Protein AF-A0A970BJ74-F1 (afdb_monomer)

Structure (mmCIF, N/CA/C/O backbone):
data_AF-A0A970BJ74-F1
#
_entry.id   AF-A0A970BJ74-F1
#
loop_
_atom_site.group_PDB
_atom_site.id
_atom_site.type_symbol
_atom_site.label_atom_id
_atom_site.label_alt_id
_atom_site.label_comp_id
_atom_site.label_asym_id
_atom_site.label_entity_id
_atom_site.label_seq_id
_atom_site.pdbx_PDB_ins_code
_atom_site.Cartn_x
_atom_site.Cartn_y
_atom_site.Cartn_z
_atom_site.occupancy
_atom_site.B_iso_or_equiv
_atom_site.auth_seq_id
_atom_site.auth_comp_id
_atom_site.auth_asym_id
_atom_site.auth_atom_id
_atom_site.pdbx_PDB_model_num
ATOM 1 N N . MET A 1 1 ? -24.422 -7.444 13.744 1.00 37.97 1 MET A N 1
ATOM 2 C CA . MET A 1 1 ? -23.078 -8.016 13.947 1.00 37.97 1 MET A CA 1
ATOM 3 C C . MET A 1 1 ? -22.118 -6.958 13.449 1.00 37.97 1 MET A C 1
ATOM 5 O O . MET A 1 1 ? -22.324 -6.506 12.333 1.00 37.97 1 MET A O 1
ATOM 9 N N . ALA A 1 2 ? -21.222 -6.441 14.289 1.00 46.19 2 ALA A N 1
ATOM 10 C CA . ALA A 1 2 ? -20.239 -5.470 13.823 1.00 46.19 2 ALA A CA 1
ATOM 11 C C . ALA A 1 2 ? -19.248 -6.240 12.950 1.00 46.19 2 ALA A C 1
ATOM 13 O O . ALA A 1 2 ? -18.560 -7.126 13.453 1.00 46.19 2 ALA A O 1
ATOM 14 N N . GLU A 1 3 ? -19.259 -5.993 11.643 1.00 53.97 3 GLU A N 1
ATOM 15 C CA . GLU A 1 3 ? -18.170 -6.441 10.785 1.00 53.97 3 GLU A CA 1
ATOM 16 C C . GLU A 1 3 ? -16.896 -5.823 11.360 1.00 53.97 3 GLU A C 1
ATOM 18 O O . GLU A 1 3 ? -16.791 -4.600 11.471 1.00 53.97 3 GLU A O 1
ATOM 23 N N . ASN A 1 4 ? -15.962 -6.661 11.810 1.00 61.34 4 ASN A N 1
ATOM 24 C CA . AS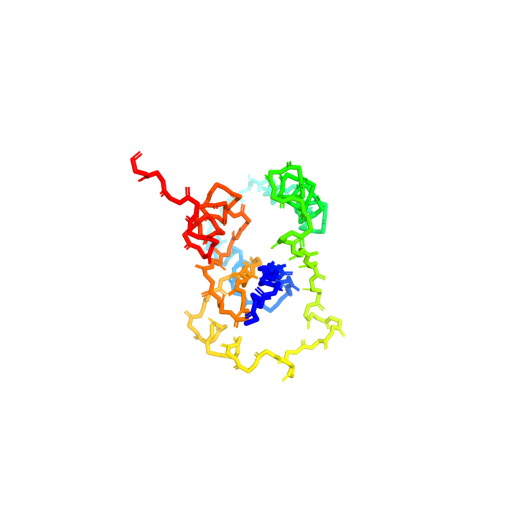N A 1 4 ? -14.623 -6.211 12.163 1.00 61.34 4 ASN A CA 1
ATOM 25 C C . ASN A 1 4 ? -13.961 -5.760 10.858 1.00 61.34 4 ASN A C 1
ATOM 27 O O . ASN A 1 4 ? -13.320 -6.550 10.171 1.00 61.34 4 ASN A O 1
ATOM 31 N N . LYS A 1 5 ? -14.229 -4.512 10.470 1.00 76.69 5 LYS A N 1
ATOM 32 C CA . LYS A 1 5 ? -13.730 -3.909 9.243 1.00 76.69 5 LYS A CA 1
ATOM 33 C C . LYS A 1 5 ? -12.257 -3.577 9.447 1.00 76.69 5 LYS A C 1
ATOM 35 O O . LYS A 1 5 ? -11.928 -2.593 10.107 1.00 76.69 5 LYS A O 1
ATOM 40 N N . THR A 1 6 ? -11.395 -4.427 8.907 1.00 90.12 6 THR A N 1
ATOM 41 C CA . THR A 1 6 ? -9.966 -4.152 8.772 1.00 90.12 6 THR A CA 1
ATOM 42 C C . THR A 1 6 ? -9.747 -3.476 7.427 1.00 90.12 6 THR A C 1
ATOM 44 O O . THR A 1 6 ? -10.114 -4.039 6.400 1.00 90.12 6 THR A O 1
ATOM 47 N N . VAL A 1 7 ? -9.180 -2.272 7.439 1.00 92.88 7 VAL A N 1
ATOM 48 C CA . VAL A 1 7 ? -8.822 -1.542 6.220 1.00 92.88 7 VAL A CA 1
ATOM 49 C C . VAL A 1 7 ? -7.545 -2.148 5.657 1.00 92.88 7 VAL A C 1
ATOM 51 O O . VAL A 1 7 ? -6.524 -2.189 6.347 1.00 92.88 7 VAL A O 1
ATOM 54 N N . LEU A 1 8 ? -7.599 -2.624 4.417 1.00 94.25 8 LEU A N 1
ATOM 55 C CA . LEU A 1 8 ? -6.436 -3.197 3.745 1.00 94.25 8 LEU A CA 1
ATOM 56 C C . LEU A 1 8 ? -5.725 -2.120 2.921 1.00 94.25 8 LEU A C 1
ATOM 58 O O . LEU A 1 8 ? -6.330 -1.519 2.037 1.00 94.25 8 LEU A O 1
ATOM 62 N N . VAL A 1 9 ? -4.441 -1.894 3.187 1.00 94.94 9 VAL A N 1
ATOM 63 C CA . VAL A 1 9 ? -3.574 -0.994 2.422 1.00 94.94 9 VAL A CA 1
ATOM 64 C C . VAL A 1 9 ? -2.537 -1.826 1.680 1.00 94.94 9 VAL A C 1
ATOM 66 O O . VAL A 1 9 ? -1.725 -2.510 2.295 1.00 94.94 9 VAL A O 1
ATOM 69 N N . GLU A 1 10 ? -2.536 -1.765 0.357 1.00 94.50 10 GLU A N 1
ATOM 70 C CA . GLU A 1 10 ? -1.591 -2.506 -0.480 1.00 94.50 10 GLU A CA 1
ATOM 71 C C . GLU A 1 10 ? -0.742 -1.523 -1.276 1.00 94.50 10 GLU A C 1
ATOM 73 O O . GLU A 1 10 ? -1.270 -0.668 -1.984 1.00 94.50 10 GLU A O 1
ATOM 78 N N . VAL A 1 11 ? 0.577 -1.634 -1.165 1.00 94.69 11 VAL A N 1
ATOM 79 C CA . VAL A 1 11 ? 1.521 -0.864 -1.974 1.00 94.69 11 VAL A CA 1
ATOM 80 C C . VAL A 1 11 ? 2.030 -1.779 -3.074 1.00 94.69 11 VAL A C 1
ATOM 82 O O . VAL A 1 11 ? 2.827 -2.683 -2.824 1.00 94.69 11 VAL A O 1
ATOM 85 N N . LEU A 1 12 ? 1.536 -1.555 -4.287 1.00 93.38 12 LEU A N 1
ATOM 86 C CA . LEU A 1 12 ? 1.927 -2.303 -5.469 1.00 93.38 12 LEU A CA 1
ATOM 87 C C . LEU A 1 12 ? 3.135 -1.608 -6.082 1.00 93.38 12 LEU A C 1
ATOM 89 O O . LEU A 1 12 ? 3.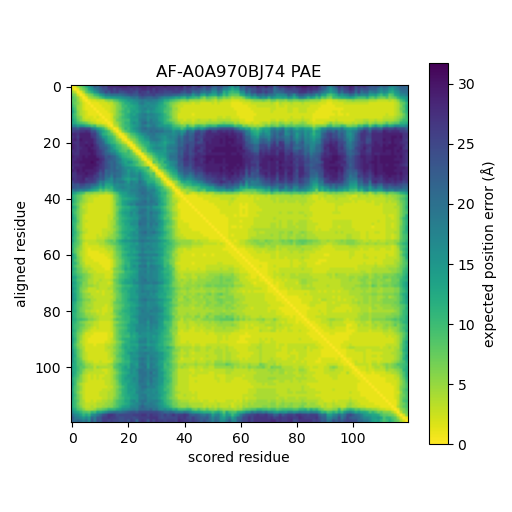028 -0.473 -6.545 1.00 93.38 12 LEU A O 1
ATOM 93 N N . GLN A 1 13 ? 4.270 -2.291 -6.091 1.00 91.31 13 GLN A N 1
ATOM 94 C CA . GLN A 1 13 ? 5.509 -1.826 -6.696 1.00 91.31 13 GLN A CA 1
ATOM 95 C C . GLN A 1 13 ? 5.844 -2.701 -7.898 1.00 91.31 13 GLN A C 1
ATOM 97 O O . GLN A 1 13 ? 5.787 -3.923 -7.810 1.00 91.31 13 GLN A O 1
ATOM 102 N N . GLY A 1 14 ? 6.206 -2.075 -9.013 1.00 86.06 14 GLY A N 1
ATOM 103 C CA . GLY A 1 14 ? 6.637 -2.773 -10.218 1.00 86.06 14 GLY A CA 1
ATOM 104 C C . GLY A 1 14 ? 7.582 -1.924 -11.055 1.00 86.06 14 GLY A C 1
ATOM 105 O O . GLY A 1 14 ? 7.775 -0.731 -10.808 1.00 86.06 14 GLY A O 1
ATOM 106 N N . THR A 1 15 ? 8.164 -2.547 -12.070 1.00 73.81 15 THR A N 1
ATOM 107 C CA . THR A 1 15 ? 9.124 -1.936 -12.997 1.00 73.81 15 THR A CA 1
ATOM 108 C C . THR A 1 15 ? 8.485 -1.561 -14.326 1.00 73.81 15 THR A C 1
ATOM 110 O O . THR A 1 15 ? 9.199 -1.115 -15.229 1.00 73.81 15 THR A O 1
ATOM 113 N N . ALA A 1 16 ? 7.154 -1.694 -14.470 1.00 55.88 16 ALA A N 1
ATOM 114 C CA . ALA A 1 16 ? 6.464 -1.350 -15.711 1.00 55.88 16 ALA A CA 1
ATOM 115 C C . ALA A 1 16 ? 6.618 0.150 -16.017 1.00 55.88 16 ALA A C 1
ATOM 117 O O . ALA A 1 16 ? 5.910 1.014 -15.509 1.00 55.88 16 ALA A O 1
ATOM 118 N N . VAL A 1 17 ? 7.627 0.410 -16.844 1.00 49.09 17 VAL A N 1
ATOM 119 C CA . VAL A 1 17 ? 7.914 1.568 -17.686 1.00 49.09 17 VAL A CA 1
ATOM 120 C C . VAL A 1 17 ? 6.782 2.598 -17.774 1.00 49.09 17 VAL A C 1
ATOM 122 O O . VAL A 1 17 ? 5.984 2.615 -18.705 1.00 49.09 17 VAL A O 1
ATOM 125 N N . GLY A 1 18 ? 6.779 3.521 -16.818 1.00 44.84 18 GLY A N 1
ATOM 126 C CA . GLY A 1 18 ? 5.903 4.690 -16.793 1.00 44.84 18 GLY A CA 1
ATOM 127 C C . GLY A 1 18 ? 6.497 5.793 -15.926 1.00 44.84 18 GLY A C 1
ATOM 128 O O . GLY A 1 18 ? 5.833 6.292 -15.032 1.00 44.84 18 GLY A O 1
ATOM 129 N N . GLY A 1 19 ? 7.780 6.112 -16.124 1.00 41.38 19 GLY A N 1
ATOM 130 C CA . GLY A 1 19 ? 8.469 7.133 -15.325 1.00 41.38 19 GLY A CA 1
ATOM 131 C C . GLY A 1 19 ? 9.980 6.970 -15.175 1.00 41.38 19 GLY A C 1
ATOM 132 O O . GLY A 1 19 ? 10.569 7.603 -14.309 1.00 41.38 19 GLY A O 1
ATOM 133 N N . GLY A 1 20 ? 10.645 6.167 -16.011 1.00 41.78 20 GLY A N 1
ATOM 134 C CA . GLY A 1 20 ? 12.066 6.405 -16.251 1.00 41.78 20 GLY A CA 1
ATOM 135 C C . GLY A 1 20 ? 12.188 7.796 -16.863 1.00 41.78 20 GLY A C 1
ATOM 136 O O . GLY A 1 20 ? 11.517 8.069 -17.858 1.00 41.78 20 GLY A O 1
ATOM 137 N N . CYS A 1 21 ? 12.981 8.671 -16.251 1.00 43.44 21 CYS A N 1
ATOM 138 C CA . CYS A 1 21 ? 13.333 9.989 -16.764 1.00 43.44 21 CYS A CA 1
ATOM 139 C C . CYS A 1 21 ? 13.702 9.910 -18.263 1.00 43.44 21 CYS A C 1
ATOM 141 O O . CYS A 1 21 ? 14.849 9.685 -18.629 1.00 43.44 21 CYS A O 1
ATOM 143 N N . SER A 1 22 ? 12.713 10.074 -19.145 1.00 43.50 22 SER A N 1
ATOM 144 C CA . SER A 1 22 ? 12.872 10.139 -20.606 1.00 43.50 22 SER A CA 1
ATOM 145 C C . SER A 1 22 ? 12.858 11.596 -21.071 1.00 43.50 22 SER A C 1
ATOM 147 O O . SER A 1 22 ? 12.363 11.914 -22.147 1.00 43.50 22 SER A O 1
ATOM 149 N N . GLY A 1 23 ? 13.370 12.498 -20.227 1.00 39.88 23 GLY A N 1
ATOM 150 C CA . GLY A 1 23 ? 13.332 13.945 -20.434 1.00 39.88 23 GLY A CA 1
ATOM 151 C C . GLY A 1 23 ? 14.671 14.610 -20.754 1.00 39.88 23 GLY A C 1
ATOM 152 O O . GLY A 1 23 ? 14.680 15.815 -20.968 1.00 39.88 23 GLY A O 1
ATOM 153 N N . CYS A 1 24 ? 15.788 13.879 -20.820 1.00 41.47 24 CYS A N 1
ATOM 154 C CA . CYS A 1 24 ? 17.102 14.470 -21.116 1.00 41.47 24 CYS A CA 1
ATOM 155 C C . CYS A 1 24 ? 17.754 13.884 -22.375 1.00 41.47 24 CYS A C 1
ATOM 157 O O . CYS A 1 24 ? 18.913 13.478 -22.375 1.00 41.47 24 CYS A O 1
ATOM 159 N N . SER A 1 25 ? 17.042 13.906 -23.501 1.00 49.41 25 SER A N 1
ATOM 160 C CA . SER A 1 25 ? 17.674 13.888 -24.826 1.00 49.41 25 SER A CA 1
ATOM 161 C C . SER A 1 25 ? 18.197 15.292 -25.155 1.00 49.41 25 SER A C 1
ATOM 163 O O . SER A 1 25 ? 17.630 16.002 -25.982 1.00 49.41 25 SER A O 1
ATOM 165 N N . GLY A 1 26 ? 19.237 15.732 -24.444 1.00 39.94 26 GLY A N 1
ATOM 166 C CA . GLY A 1 26 ? 19.759 17.089 -24.599 1.00 39.94 26 GLY A CA 1
ATOM 167 C C . GLY A 1 26 ? 20.870 17.452 -23.623 1.00 39.94 26 GLY A C 1
ATOM 168 O O . GLY A 1 26 ? 20.709 18.382 -22.852 1.00 39.94 26 GLY A O 1
ATOM 169 N N . GLY A 1 27 ? 21.985 16.716 -23.660 1.00 42.06 27 GLY A N 1
ATOM 170 C CA . GLY A 1 27 ? 23.300 17.185 -23.206 1.00 42.06 27 GLY A CA 1
ATOM 171 C C . GLY A 1 27 ? 23.371 17.882 -21.841 1.00 42.06 27 GLY A C 1
ATOM 172 O O . GLY A 1 27 ? 23.597 19.086 -21.785 1.00 42.06 27 GLY A O 1
ATOM 173 N N . CYS A 1 28 ? 23.324 17.115 -20.753 1.00 40.06 28 CYS A N 1
ATOM 174 C CA . CYS A 1 28 ? 23.880 17.545 -19.469 1.00 40.06 28 CYS A CA 1
ATOM 175 C C . CYS A 1 28 ? 25.011 16.579 -19.080 1.00 40.06 28 CYS A C 1
ATOM 177 O O . CYS A 1 28 ? 24.737 15.399 -18.861 1.00 40.06 28 CYS A O 1
ATOM 179 N N . PRO A 1 29 ? 26.281 17.024 -18.994 1.00 45.00 29 PRO A N 1
ATOM 180 C CA . PRO A 1 29 ? 27.322 16.280 -18.304 1.00 45.00 29 PRO A CA 1
ATOM 181 C C . PRO A 1 29 ? 27.104 16.523 -16.814 1.00 45.00 29 PRO A C 1
ATOM 183 O O . PRO A 1 29 ? 27.706 17.397 -16.195 1.00 45.00 29 PRO A O 1
ATOM 186 N N . SER A 1 30 ? 26.135 15.831 -16.249 1.00 43.34 30 SER A N 1
ATOM 187 C CA . SER A 1 30 ? 25.916 15.839 -14.816 1.00 43.34 30 SER A CA 1
ATOM 188 C C . SER A 1 30 ? 25.694 14.396 -14.458 1.00 43.34 30 SER A C 1
ATOM 190 O O . SER A 1 30 ? 24.758 13.785 -14.976 1.00 43.34 30 SER A O 1
ATOM 192 N N . GLU A 1 31 ? 26.618 13.855 -13.665 1.00 43.16 31 GLU A N 1
ATOM 193 C CA . GLU A 1 31 ? 26.432 12.670 -12.834 1.00 43.16 31 GLU A CA 1
ATOM 194 C C . GLU A 1 31 ? 24.993 12.696 -12.332 1.00 43.16 31 GLU A C 1
ATOM 196 O O . GLU A 1 31 ? 24.639 13.454 -11.431 1.00 43.16 31 GLU A O 1
ATOM 201 N N . SER A 1 32 ? 24.125 12.005 -13.068 1.00 41.44 32 SER A N 1
ATOM 202 C CA . SER A 1 32 ? 22.696 12.060 -12.841 1.00 41.44 32 SER A CA 1
ATOM 203 C C . SER A 1 32 ? 22.488 11.126 -11.680 1.00 41.44 32 SER A C 1
ATOM 205 O O . SER A 1 32 ? 22.323 9.921 -11.861 1.00 41.44 32 SER A O 1
ATOM 207 N N . ASP A 1 33 ? 22.610 11.721 -10.500 1.00 45.94 33 ASP A N 1
ATOM 208 C CA . ASP A 1 33 ? 22.084 11.274 -9.228 1.00 45.94 33 ASP A CA 1
ATOM 209 C C . ASP A 1 33 ? 20.584 11.004 -9.438 1.00 45.94 33 ASP A C 1
ATOM 211 O O . ASP A 1 33 ? 19.699 11.791 -9.110 1.00 45.94 33 ASP A O 1
ATOM 215 N N . CYS A 1 34 ? 20.282 9.891 -10.111 1.00 43.88 34 CYS A N 1
ATOM 216 C CA . CYS A 1 34 ? 19.087 9.138 -9.814 1.00 43.88 34 CYS A CA 1
ATOM 217 C C . CYS A 1 34 ? 19.320 8.749 -8.365 1.00 43.88 34 CYS A C 1
ATOM 219 O O . CYS A 1 34 ? 20.140 7.865 -8.110 1.00 43.88 34 CYS A O 1
ATOM 221 N N . GLY A 1 35 ? 18.718 9.512 -7.448 1.00 45.41 35 GLY A N 1
ATOM 222 C CA . GLY A 1 35 ? 18.850 9.291 -6.016 1.00 45.41 35 GLY A CA 1
ATOM 223 C C . GLY A 1 35 ? 18.723 7.800 -5.685 1.00 45.41 35 GLY A C 1
ATOM 224 O O . GLY A 1 35 ? 18.138 7.047 -6.474 1.00 45.41 35 GLY A O 1
ATOM 225 N N . PRO A 1 36 ? 19.301 7.357 -4.556 1.00 47.84 36 PRO A N 1
ATOM 226 C CA . PRO A 1 36 ? 19.435 5.940 -4.230 1.00 47.84 36 PRO A CA 1
ATOM 227 C C . PRO A 1 36 ? 18.117 5.223 -4.503 1.00 47.84 36 PRO A C 1
ATOM 229 O O . PRO A 1 36 ? 17.069 5.744 -4.120 1.00 47.84 36 PRO A O 1
ATOM 232 N N . ALA A 1 37 ? 18.179 4.085 -5.207 1.00 56.53 37 ALA A N 1
ATOM 233 C CA . ALA A 1 37 ? 17.012 3.274 -5.537 1.00 56.53 37 ALA A CA 1
ATOM 234 C C . ALA A 1 37 ? 16.107 3.199 -4.302 1.00 56.53 37 ALA A C 1
ATOM 236 O O . ALA A 1 37 ? 16.494 2.607 -3.294 1.00 56.53 37 ALA A O 1
ATOM 237 N N . GLN A 1 38 ? 14.973 3.908 -4.333 1.00 64.06 38 GLN A N 1
ATOM 238 C CA . GLN A 1 38 ? 14.132 4.012 -3.151 1.00 64.06 38 GLN A CA 1
ATOM 239 C C . GLN A 1 38 ? 13.606 2.619 -2.845 1.00 64.06 38 GLN A C 1
ATOM 241 O O . GLN A 1 38 ? 12.958 1.992 -3.685 1.00 64.06 38 GLN A O 1
ATOM 246 N N . ASN A 1 39 ? 13.920 2.124 -1.653 1.00 84.00 39 ASN A N 1
ATOM 247 C CA . ASN A 1 39 ? 13.478 0.814 -1.233 1.00 84.00 39 ASN A CA 1
ATOM 248 C C . ASN A 1 39 ? 12.030 0.918 -0.749 1.00 84.00 39 ASN A C 1
ATOM 250 O O . ASN A 1 39 ? 11.751 1.170 0.423 1.00 84.00 39 ASN A O 1
ATOM 254 N N . PHE A 1 40 ? 11.094 0.796 -1.688 1.00 86.56 40 PHE A N 1
ATOM 255 C CA . PHE A 1 40 ? 9.667 0.904 -1.395 1.00 86.56 40 PHE A CA 1
ATOM 256 C C . PHE A 1 40 ? 9.174 -0.184 -0.440 1.00 86.56 40 PHE A C 1
ATOM 258 O O . PHE A 1 40 ? 8.169 0.031 0.233 1.00 86.56 40 PHE A O 1
ATOM 265 N N . GLU A 1 41 ? 9.887 -1.305 -0.320 1.00 89.38 41 GLU A N 1
ATOM 266 C CA . GLU A 1 41 ? 9.625 -2.309 0.710 1.00 89.38 41 GLU A CA 1
ATOM 267 C C . GLU A 1 41 ? 9.864 -1.731 2.115 1.00 89.38 41 GLU A C 1
ATOM 269 O O . GLU A 1 41 ? 8.977 -1.807 2.966 1.00 89.38 41 GLU A O 1
ATOM 274 N N . GLU A 1 42 ? 11.008 -1.072 2.343 1.00 89.94 42 GLU A N 1
ATOM 275 C CA . GLU A 1 42 ? 11.327 -0.414 3.620 1.00 89.94 42 GLU A CA 1
ATOM 276 C C . GLU A 1 42 ? 10.342 0.717 3.927 1.00 89.94 42 GLU A C 1
ATOM 278 O O . GLU A 1 42 ? 9.781 0.762 5.020 1.00 89.94 42 GLU A O 1
ATOM 283 N N . LEU A 1 43 ? 10.041 1.570 2.942 1.00 90.19 43 LEU A N 1
ATOM 284 C CA . LEU A 1 43 ? 9.059 2.648 3.108 1.00 90.19 43 LEU A CA 1
ATOM 285 C C . LEU A 1 43 ? 7.651 2.110 3.419 1.00 90.19 43 LEU A C 1
ATOM 287 O O . LEU A 1 43 ? 6.910 2.692 4.212 1.00 90.19 43 LEU A O 1
ATOM 291 N N . THR A 1 44 ? 7.268 0.981 2.814 1.00 93.31 44 THR A N 1
ATOM 292 C CA . THR A 1 44 ? 5.991 0.318 3.114 1.00 93.31 44 THR A CA 1
ATOM 293 C C . THR A 1 44 ? 6.000 -0.279 4.518 1.00 93.31 44 THR A C 1
ATOM 295 O O . THR A 1 44 ? 4.980 -0.233 5.205 1.00 93.31 44 THR A O 1
ATOM 298 N N . ALA A 1 45 ? 7.136 -0.804 4.981 1.00 93.19 45 ALA A N 1
ATOM 299 C CA . ALA A 1 45 ? 7.282 -1.290 6.349 1.00 93.19 45 ALA A CA 1
ATOM 300 C C . ALA A 1 45 ? 7.185 -0.149 7.378 1.00 93.19 45 ALA A C 1
ATOM 302 O O . ALA A 1 45 ? 6.540 -0.322 8.416 1.00 93.19 45 ALA A O 1
ATOM 303 N N . GLU A 1 46 ? 7.756 1.023 7.085 1.00 93.00 46 GLU A N 1
ATOM 304 C CA . GLU A 1 46 ? 7.586 2.229 7.905 1.00 93.00 46 GLU A CA 1
ATOM 305 C C . GLU A 1 46 ? 6.114 2.657 7.960 1.00 93.00 46 GLU A C 1
ATOM 307 O O . GLU A 1 46 ? 5.564 2.809 9.054 1.00 93.00 46 GLU A O 1
ATOM 312 N N . LEU A 1 47 ? 5.438 2.728 6.806 1.00 92.69 47 LEU A N 1
ATOM 313 C CA . LEU A 1 47 ? 3.997 2.989 6.735 1.00 92.69 47 LEU A CA 1
ATOM 314 C C . LEU A 1 47 ? 3.204 1.978 7.576 1.00 92.69 47 LEU A C 1
ATOM 316 O O . LEU A 1 47 ? 2.328 2.363 8.350 1.00 92.69 47 LEU A O 1
ATOM 320 N N . ALA A 1 48 ? 3.510 0.686 7.450 1.00 94.25 48 ALA A N 1
ATOM 321 C CA . ALA A 1 48 ? 2.853 -0.371 8.209 1.00 94.25 48 ALA A CA 1
ATOM 322 C C . ALA A 1 48 ? 3.014 -0.173 9.717 1.00 94.25 48 ALA A C 1
ATOM 324 O O . ALA A 1 48 ? 2.056 -0.346 10.471 1.00 94.25 48 ALA A O 1
ATOM 325 N N . ASN A 1 49 ? 4.210 0.218 10.156 1.00 94.19 49 ASN A N 1
ATOM 326 C CA . ASN A 1 49 ? 4.494 0.494 11.554 1.00 94.19 49 ASN A CA 1
ATOM 327 C C . ASN A 1 49 ? 3.674 1.688 12.062 1.00 94.19 49 ASN A C 1
ATOM 329 O O . ASN A 1 49 ? 2.961 1.563 13.058 1.00 94.19 49 ASN A O 1
ATOM 333 N N . GLU A 1 50 ? 3.692 2.803 11.330 1.00 93.12 50 GLU A N 1
ATOM 334 C CA . GLU A 1 50 ? 2.937 4.004 11.686 1.00 93.12 50 GLU A CA 1
ATOM 335 C C . GLU A 1 50 ? 1.427 3.751 11.757 1.00 93.12 50 GLU A C 1
ATOM 337 O O . GLU A 1 50 ? 0.765 4.162 12.714 1.00 93.12 50 GLU A O 1
ATOM 342 N N . LEU A 1 51 ? 0.870 3.057 10.762 1.00 92.75 51 LEU A N 1
ATOM 343 C CA . LEU A 1 51 ? -0.557 2.743 10.715 1.00 92.75 51 LEU A CA 1
ATOM 344 C C . LEU A 1 51 ? -0.952 1.753 11.811 1.00 92.75 51 LEU A C 1
ATOM 346 O O . LEU A 1 51 ? -1.994 1.922 12.445 1.00 92.75 51 LEU A O 1
ATOM 350 N N . LYS A 1 52 ? -0.104 0.764 12.106 1.00 91.94 52 LYS A N 1
ATOM 351 C CA . LYS A 1 52 ? -0.335 -0.172 13.208 1.00 91.94 52 LYS A CA 1
ATOM 352 C C . LYS A 1 52 ? -0.268 0.518 14.569 1.00 91.94 52 LYS A C 1
ATOM 354 O O . LYS A 1 52 ? -1.077 0.207 15.439 1.00 91.94 52 LYS A O 1
ATOM 359 N N . MET A 1 53 ? 0.648 1.467 14.763 1.00 91.69 53 MET A N 1
ATOM 360 C CA . MET A 1 53 ? 0.708 2.273 15.988 1.00 91.69 53 MET A CA 1
ATOM 361 C C . MET A 1 53 ? -0.539 3.149 16.163 1.00 91.69 53 MET A C 1
ATOM 363 O O . MET A 1 53 ? -1.022 3.295 17.284 1.00 91.69 53 MET A O 1
ATOM 367 N N . ALA A 1 54 ? -1.068 3.711 15.073 1.00 91.00 54 ALA A N 1
ATOM 368 C CA . ALA A 1 54 ? -2.231 4.595 15.114 1.00 91.00 54 ALA A CA 1
ATOM 369 C C . ALA A 1 54 ? -3.570 3.845 15.256 1.00 91.00 54 ALA A C 1
ATOM 371 O O . ALA A 1 54 ? -4.439 4.270 16.017 1.00 91.00 54 ALA A O 1
ATOM 372 N N . TYR A 1 55 ? -3.744 2.729 14.542 1.00 90.56 55 TYR A N 1
ATOM 373 C CA . TYR A 1 55 ? -5.048 2.070 14.380 1.00 90.56 55 TYR A CA 1
ATOM 374 C C . TYR A 1 55 ? -5.086 0.611 14.871 1.00 90.56 55 TYR A C 1
ATOM 376 O O . TYR A 1 55 ? -6.169 0.026 14.959 1.00 90.56 55 TYR A O 1
ATOM 384 N N . GLY A 1 56 ? -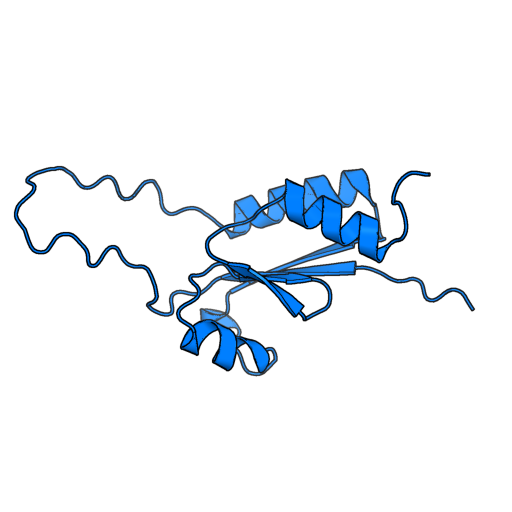3.943 0.024 15.239 1.00 90.12 56 GLY A N 1
ATOM 385 C CA . GLY A 1 56 ? -3.845 -1.357 15.720 1.00 90.12 56 GLY A CA 1
ATOM 386 C C . GLY A 1 56 ? -4.260 -2.379 14.660 1.00 90.12 56 GLY A C 1
ATOM 387 O O . GLY A 1 56 ? -3.964 -2.222 13.480 1.00 90.12 56 GLY A O 1
ATOM 388 N N . ASP A 1 57 ? -4.996 -3.411 15.076 1.00 90.25 57 ASP A N 1
ATOM 389 C CA . ASP A 1 57 ? -5.468 -4.500 14.202 1.00 90.25 57 ASP A CA 1
ATOM 390 C C . ASP A 1 57 ? -6.604 -4.088 13.236 1.00 90.25 57 ASP A C 1
ATOM 392 O O . ASP A 1 57 ? -7.147 -4.914 12.500 1.00 90.25 57 ASP A O 1
ATOM 396 N N . LYS A 1 58 ? -6.990 -2.803 13.230 1.00 90.62 58 LYS A N 1
ATOM 397 C CA . LYS A 1 58 ? -7.981 -2.251 12.291 1.00 90.62 58 LYS A CA 1
ATOM 398 C C . LYS A 1 58 ? -7.399 -1.962 10.910 1.00 90.62 58 LYS A C 1
ATOM 400 O O . LYS A 1 58 ? -8.166 -1.644 10.005 1.00 90.62 58 LYS A O 1
ATOM 405 N N . VAL A 1 59 ? -6.079 -2.033 10.748 1.00 92.25 59 VAL A N 1
ATOM 406 C CA . VAL A 1 59 ? -5.399 -1.783 9.475 1.00 92.25 59 VAL A CA 1
ATOM 407 C C . VAL A 1 59 ? -4.407 -2.903 9.203 1.00 92.25 59 VAL A C 1
ATOM 409 O O . VAL A 1 59 ? -3.621 -3.275 10.072 1.00 92.25 59 VAL A O 1
ATOM 412 N N . GLU A 1 60 ? -4.427 -3.419 7.981 1.00 94.31 60 GLU A N 1
ATOM 413 C CA . GLU A 1 60 ? -3.437 -4.362 7.472 1.00 94.31 60 GLU A CA 1
ATOM 414 C C . GLU A 1 60 ? -2.703 -3.713 6.301 1.00 94.31 60 GLU A C 1
ATOM 416 O O . GLU A 1 60 ? -3.341 -3.166 5.406 1.00 94.31 60 GLU A O 1
ATOM 421 N N . VAL A 1 61 ? -1.370 -3.759 6.302 1.00 94.81 61 VAL A N 1
ATOM 422 C CA . VAL A 1 61 ? -0.544 -3.169 5.241 1.00 94.81 61 VAL A CA 1
ATOM 423 C C . VAL A 1 61 ? 0.271 -4.260 4.565 1.00 94.81 61 VAL A C 1
ATOM 425 O O . VAL A 1 61 ? 0.901 -5.068 5.249 1.00 94.81 61 VAL A O 1
ATOM 428 N N . LYS A 1 62 ? 0.267 -4.286 3.231 1.00 94.81 62 LYS A N 1
ATOM 429 C CA . LYS A 1 62 ? 1.012 -5.253 2.419 1.00 94.81 62 LYS A CA 1
ATOM 430 C C . LYS A 1 62 ? 1.842 -4.548 1.362 1.00 94.81 62 LYS A C 1
ATOM 432 O O . LYS A 1 62 ? 1.351 -3.673 0.656 1.00 94.81 62 LYS A O 1
ATOM 437 N N . TYR A 1 63 ? 3.086 -4.983 1.230 1.00 94.50 63 TYR A N 1
ATOM 438 C CA . TYR A 1 63 ? 3.910 -4.693 0.067 1.00 94.50 63 TYR A CA 1
ATOM 439 C C . TYR A 1 63 ? 3.704 -5.799 -0.968 1.00 94.50 63 TYR A C 1
ATOM 441 O O . TYR A 1 63 ? 3.735 -6.982 -0.619 1.00 94.50 63 TYR A O 1
ATOM 449 N N . VAL A 1 64 ? 3.474 -5.420 -2.221 1.00 93.69 64 VAL A N 1
ATOM 450 C CA . VAL A 1 64 ? 3.252 -6.353 -3.325 1.00 93.69 64 VAL A CA 1
ATOM 451 C C . VAL A 1 64 ? 4.184 -5.982 -4.468 1.00 93.69 64 VAL A C 1
ATOM 453 O O . VAL A 1 64 ? 3.988 -4.966 -5.131 1.00 93.69 64 VAL A O 1
ATOM 456 N N . ASP A 1 65 ? 5.181 -6.826 -4.713 1.00 91.31 65 ASP A N 1
ATOM 457 C CA . ASP A 1 65 ? 5.989 -6.754 -5.928 1.00 91.31 65 ASP A CA 1
ATOM 458 C C . ASP A 1 65 ? 5.191 -7.374 -7.082 1.00 91.31 65 ASP A C 1
ATOM 460 O O . ASP A 1 65 ? 5.041 -8.596 -7.173 1.00 91.31 65 ASP A O 1
ATOM 464 N N . VAL A 1 66 ? 4.638 -6.528 -7.951 1.00 90.56 66 VAL A N 1
ATOM 465 C CA . VAL A 1 66 ? 3.804 -6.976 -9.072 1.00 90.56 66 VAL A CA 1
ATOM 466 C C . VAL A 1 66 ? 4.620 -7.525 -10.237 1.00 90.56 66 VAL A C 1
ATOM 468 O O . VAL A 1 66 ? 4.050 -8.207 -11.089 1.00 90.56 66 VAL A O 1
ATOM 471 N N . ASP A 1 67 ? 5.936 -7.299 -10.270 1.00 87.31 67 ASP A N 1
ATOM 472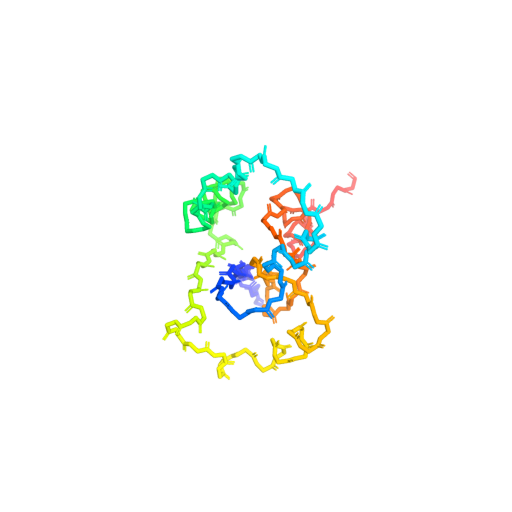 C CA . ASP A 1 67 ? 6.802 -7.953 -11.253 1.00 87.31 67 ASP A CA 1
ATOM 473 C C . ASP A 1 67 ? 6.984 -9.435 -10.909 1.00 87.31 67 ASP A C 1
ATOM 475 O O . ASP A 1 67 ? 7.107 -10.273 -11.804 1.00 87.31 67 ASP A O 1
ATOM 479 N N . GLN A 1 68 ? 6.963 -9.771 -9.614 1.00 88.06 68 GLN A N 1
ATOM 480 C CA . GLN A 1 68 ? 7.023 -11.153 -9.133 1.00 88.06 68 GLN A CA 1
ATOM 481 C C . GLN A 1 68 ? 5.646 -11.813 -9.015 1.00 88.06 68 GLN A C 1
ATOM 483 O O . GLN A 1 68 ? 5.479 -12.968 -9.409 1.00 88.06 68 GLN A O 1
ATOM 488 N N . ALA A 1 69 ? 4.665 -11.106 -8.452 1.00 89.38 69 ALA A N 1
ATOM 489 C CA . ALA A 1 69 ? 3.336 -11.646 -8.168 1.00 89.38 69 ALA A CA 1
ATOM 490 C C . ALA A 1 69 ? 2.393 -11.618 -9.381 1.00 89.38 69 ALA A C 1
ATOM 492 O O . ALA A 1 69 ? 1.414 -12.365 -9.414 1.00 89.38 69 ALA A O 1
ATOM 493 N N . GLY A 1 70 ? 2.676 -10.761 -10.366 1.00 88.31 70 GLY A N 1
ATOM 494 C CA . GLY A 1 70 ? 1.767 -10.463 -11.465 1.00 88.31 70 GLY A CA 1
ATOM 495 C C . GLY A 1 70 ? 0.610 -9.543 -11.058 1.00 88.31 70 GLY A C 1
ATOM 496 O O . GLY A 1 70 ? 0.471 -9.121 -9.909 1.00 88.31 70 GLY A O 1
ATOM 497 N N . LEU A 1 71 ? -0.243 -9.226 -12.035 1.00 87.56 71 LEU A N 1
ATOM 498 C CA . LEU A 1 71 ? -1.378 -8.302 -11.887 1.00 87.56 71 LEU A CA 1
ATOM 499 C C . LEU A 1 71 ? -2.747 -8.986 -12.017 1.00 87.56 71 LEU A C 1
ATOM 501 O O . LEU A 1 71 ? -3.770 -8.305 -12.008 1.00 87.56 71 LEU A O 1
ATOM 505 N N . ASP A 1 72 ? -2.800 -10.317 -12.111 1.00 88.81 72 ASP A N 1
ATOM 506 C CA . ASP A 1 72 ? -4.046 -11.071 -12.318 1.00 88.81 72 ASP A CA 1
ATOM 507 C C . ASP A 1 72 ? -5.090 -10.827 -11.215 1.00 88.81 72 ASP A C 1
ATOM 509 O O . ASP A 1 72 ? -6.287 -10.746 -11.491 1.00 88.81 72 ASP A O 1
ATOM 513 N N . ASN A 1 73 ? -4.637 -10.639 -9.971 1.00 86.94 73 ASN A N 1
ATOM 514 C CA . ASN A 1 73 ? -5.504 -10.326 -8.829 1.00 86.94 73 ASN A CA 1
ATOM 515 C C . ASN A 1 73 ? -5.917 -8.845 -8.762 1.00 86.94 73 ASN A C 1
ATOM 517 O O . ASN A 1 73 ? -6.750 -8.475 -7.937 1.00 86.94 73 ASN A O 1
ATOM 521 N N . TYR A 1 74 ? -5.370 -8.000 -9.638 1.00 89.25 74 TYR A N 1
ATOM 522 C CA . TYR A 1 74 ? -5.562 -6.553 -9.634 1.00 89.25 74 TYR A CA 1
ATOM 523 C C . TYR A 1 74 ? -6.055 -6.056 -11.003 1.00 89.25 74 TYR A C 1
ATOM 525 O O . TYR A 1 74 ? -5.380 -5.265 -11.662 1.00 89.25 74 TYR A O 1
ATOM 533 N N . PRO A 1 75 ? -7.260 -6.453 -11.458 1.00 88.69 75 PRO A N 1
ATOM 534 C CA . PRO A 1 75 ? -7.751 -6.116 -12.799 1.00 88.69 75 PRO A CA 1
ATOM 535 C C . PRO A 1 75 ? -7.828 -4.603 -13.058 1.00 88.69 75 PRO A C 1
ATOM 537 O O . PRO A 1 75 ? -7.629 -4.154 -14.188 1.00 88.69 75 PRO A O 1
ATOM 540 N N . ILE A 1 76 ? -8.065 -3.805 -12.009 1.00 89.38 76 ILE A N 1
ATOM 541 C CA . ILE A 1 76 ? -8.100 -2.340 -12.087 1.00 89.38 76 ILE A CA 1
ATOM 542 C C . ILE A 1 76 ? -6.732 -1.730 -12.428 1.00 89.38 76 ILE A C 1
ATOM 544 O O . ILE A 1 76 ? -6.669 -0.664 -13.044 1.00 89.38 76 ILE A O 1
ATOM 548 N N . MET A 1 77 ? -5.633 -2.421 -12.113 1.00 88.44 77 MET A N 1
ATOM 549 C CA . MET A 1 77 ? -4.278 -1.936 -12.381 1.00 88.44 77 MET A CA 1
ATOM 550 C C . MET A 1 77 ? -3.987 -1.836 -13.873 1.00 88.44 77 MET A C 1
ATOM 552 O O . MET A 1 77 ? -3.293 -0.916 -14.288 1.00 88.44 77 MET A O 1
ATOM 556 N N . ASN A 1 78 ? -4.598 -2.682 -14.707 1.00 86.12 78 ASN A N 1
ATOM 557 C CA . ASN A 1 78 ? -4.477 -2.551 -16.159 1.00 86.12 78 ASN A CA 1
ATOM 558 C C . ASN A 1 78 ? -4.967 -1.184 -16.650 1.00 86.12 78 ASN A C 1
ATOM 560 O O . ASN A 1 78 ? -4.382 -0.626 -17.574 1.00 86.12 78 ASN A O 1
ATOM 564 N N . GLN A 1 79 ? -6.025 -0.634 -16.045 1.00 87.94 79 GLN A N 1
ATOM 565 C CA . GLN A 1 79 ? -6.533 0.695 -16.391 1.00 87.94 79 GLN A CA 1
ATOM 566 C C . GLN A 1 79 ? -5.632 1.794 -15.825 1.00 87.94 79 GLN A C 1
ATOM 568 O O . GLN A 1 79 ? -5.316 2.744 -16.533 1.00 87.94 79 GLN A O 1
ATOM 573 N N . VAL A 1 80 ? -5.189 1.651 -14.573 1.00 88.12 80 VAL A N 1
ATOM 574 C CA . VAL A 1 80 ? -4.283 2.605 -13.910 1.00 88.12 80 VAL A CA 1
ATOM 575 C C . VAL A 1 80 ? -2.979 2.764 -14.695 1.00 88.12 80 VAL A C 1
ATOM 577 O O . VAL A 1 80 ? -2.571 3.884 -14.997 1.00 88.12 80 VAL A O 1
ATOM 580 N N . LEU A 1 81 ? -2.374 1.654 -15.116 1.00 85.88 81 LEU A N 1
ATOM 581 C CA . LEU A 1 81 ? -1.141 1.666 -15.899 1.00 85.88 81 LEU A CA 1
ATOM 582 C C . LEU A 1 81 ? -1.362 2.191 -17.325 1.00 85.88 81 LEU A C 1
ATOM 584 O O . LEU A 1 81 ? -0.535 2.944 -17.827 1.00 85.88 81 LEU A O 1
ATOM 588 N N . GLN A 1 82 ? -2.498 1.882 -17.964 1.00 86.81 82 GLN A N 1
ATOM 589 C CA . GLN A 1 82 ? -2.855 2.466 -19.268 1.00 86.81 82 GLN A CA 1
ATOM 590 C C . GLN A 1 82 ? -3.052 3.986 -19.212 1.00 86.81 82 GLN A C 1
ATOM 592 O O . GLN A 1 82 ? -2.790 4.671 -20.198 1.00 86.81 82 GLN A O 1
ATOM 597 N N . MET A 1 83 ? -3.493 4.520 -18.070 1.00 87.56 83 MET A N 1
ATOM 598 C CA . MET A 1 83 ? -3.568 5.965 -17.835 1.00 87.56 83 MET A CA 1
ATOM 599 C C . MET A 1 83 ? -2.190 6.606 -17.597 1.00 87.56 83 MET A C 1
ATOM 601 O O . MET A 1 83 ? -2.097 7.831 -17.552 1.00 87.56 83 MET A O 1
ATOM 605 N N . GLY A 1 84 ? -1.125 5.807 -17.479 1.00 85.00 84 GLY A N 1
ATOM 606 C CA . GLY A 1 84 ? 0.243 6.286 -17.296 1.00 85.00 84 GLY A CA 1
ATOM 607 C C . GLY A 1 84 ? 0.588 6.657 -15.855 1.00 85.00 84 GLY A C 1
ATOM 608 O O . GLY A 1 84 ? 1.527 7.421 -15.641 1.00 85.00 84 GLY A O 1
ATOM 609 N N . TYR A 1 85 ? -0.159 6.155 -14.867 1.00 85.38 85 TYR A N 1
ATOM 610 C CA . TYR A 1 85 ? 0.177 6.387 -13.464 1.00 85.38 85 TYR A CA 1
ATOM 611 C C . TYR A 1 85 ? 1.448 5.615 -13.066 1.00 85.38 85 TYR A C 1
ATOM 613 O O . TYR A 1 85 ? 1.517 4.406 -13.303 1.00 85.38 85 TYR A O 1
ATOM 621 N N . PRO A 1 86 ? 2.442 6.287 -12.457 1.00 87.25 86 PRO A N 1
ATOM 622 C CA . PRO A 1 86 ? 3.708 5.666 -12.083 1.00 87.25 86 PRO A CA 1
ATOM 623 C C . PRO A 1 86 ? 3.573 4.778 -10.843 1.00 87.25 86 PRO A C 1
ATOM 625 O O . PRO A 1 86 ? 2.795 5.071 -9.935 1.00 87.25 86 PRO A O 1
ATOM 628 N N . PHE A 1 87 ? 4.402 3.737 -10.763 1.00 87.69 87 PHE A N 1
ATOM 629 C CA . PHE A 1 87 ? 4.619 2.993 -9.522 1.00 87.69 87 PHE A CA 1
ATOM 630 C C . PHE A 1 87 ? 5.381 3.826 -8.468 1.00 87.69 87 PHE A C 1
ATOM 632 O O . PHE A 1 87 ? 6.120 4.743 -8.839 1.00 87.69 87 PHE A O 1
ATOM 639 N N . PRO A 1 88 ? 5.252 3.493 -7.169 1.00 90.81 88 PRO A N 1
ATOM 640 C CA . PRO A 1 88 ? 4.290 2.541 -6.604 1.00 90.81 88 PRO A CA 1
ATOM 641 C C . PRO A 1 88 ? 2.850 3.064 -6.676 1.00 90.81 88 PRO A C 1
ATOM 643 O O . PRO A 1 88 ? 2.618 4.274 -6.656 1.00 90.81 88 PRO A O 1
ATOM 646 N N . ILE A 1 89 ? 1.885 2.144 -6.725 1.00 92.38 89 ILE A N 1
ATOM 647 C CA . ILE A 1 89 ? 0.455 2.442 -6.602 1.00 92.38 89 ILE A CA 1
ATOM 648 C C . ILE A 1 89 ? -0.015 1.986 -5.224 1.00 92.38 89 ILE A C 1
ATOM 650 O O . ILE A 1 89 ? 0.067 0.803 -4.900 1.00 92.38 89 ILE A O 1
ATOM 654 N N . THR A 1 90 ? -0.551 2.906 -4.427 1.00 93.94 90 THR A N 1
ATOM 655 C CA . THR A 1 90 ? -1.157 2.568 -3.136 1.00 93.94 90 THR A CA 1
ATOM 656 C C . THR A 1 90 ? -2.651 2.355 -3.313 1.00 93.94 90 THR A C 1
ATOM 658 O O . THR A 1 90 ? -3.388 3.244 -3.763 1.00 93.94 90 THR A O 1
ATOM 661 N N . MET A 1 91 ? -3.101 1.171 -2.924 1.00 93.62 91 MET A N 1
ATOM 662 C CA . MET A 1 91 ? -4.492 0.758 -2.906 1.00 93.62 91 MET A CA 1
ATOM 663 C C . MET A 1 91 ? -5.004 0.725 -1.466 1.00 93.62 91 MET A C 1
ATOM 665 O O . MET A 1 91 ? -4.287 0.323 -0.555 1.00 93.62 91 MET A O 1
ATOM 669 N N . VAL A 1 92 ? -6.249 1.150 -1.266 1.00 92.88 92 VAL A N 1
ATOM 670 C CA . VAL A 1 92 ? -6.965 1.046 0.011 1.00 92.88 92 VAL A CA 1
ATOM 671 C C . VAL A 1 92 ? -8.279 0.322 -0.251 1.00 92.88 92 VAL A C 1
ATOM 673 O O . VAL A 1 92 ? -9.036 0.738 -1.130 1.00 92.88 92 VAL A O 1
ATOM 676 N N . ASP A 1 93 ? -8.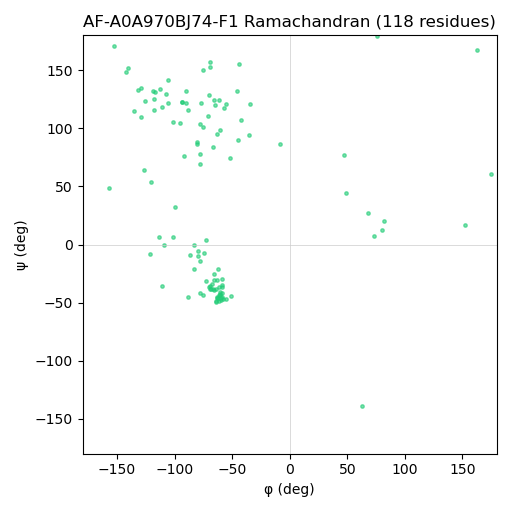521 -0.779 0.460 1.00 91.38 93 ASP A N 1
ATOM 677 C CA . ASP A 1 93 ? -9.650 -1.699 0.258 1.00 91.38 93 ASP A CA 1
ATOM 678 C C . ASP A 1 93 ? -9.819 -2.113 -1.220 1.00 91.38 93 ASP A C 1
ATOM 680 O O . ASP A 1 93 ? -10.912 -2.089 -1.790 1.00 91.38 93 ASP A O 1
ATOM 684 N N . GLY A 1 94 ? -8.704 -2.449 -1.880 1.00 90.31 94 GLY A N 1
ATOM 685 C CA . GLY A 1 94 ? -8.687 -2.876 -3.283 1.00 90.31 94 GLY A CA 1
ATOM 686 C C . GLY A 1 94 ? -8.932 -1.756 -4.304 1.00 90.31 94 GLY A C 1
ATOM 687 O O . GLY A 1 94 ? -9.053 -2.031 -5.499 1.00 90.31 94 GLY A O 1
ATOM 688 N N . GLN A 1 95 ? -8.992 -0.491 -3.876 1.00 91.44 95 GLN A N 1
ATOM 689 C CA . GLN A 1 95 ? -9.141 0.659 -4.769 1.00 91.44 95 GLN A CA 1
ATOM 690 C C . GLN A 1 95 ? -7.843 1.467 -4.865 1.00 91.44 95 GLN A C 1
ATOM 692 O O . GLN A 1 95 ? -7.328 1.878 -3.826 1.00 91.44 95 GLN A O 1
ATOM 697 N N . PRO A 1 96 ? -7.339 1.783 -6.072 1.00 92.12 96 PRO A N 1
ATOM 698 C CA . PRO A 1 96 ? -6.185 2.662 -6.226 1.00 92.12 96 PRO A CA 1
ATOM 699 C C . PRO A 1 96 ? -6.541 4.075 -5.752 1.00 92.12 96 PRO A C 1
ATOM 701 O O . PRO A 1 96 ? -7.518 4.667 -6.217 1.00 92.12 96 PRO A O 1
ATOM 704 N N . LYS A 1 97 ? -5.762 4.606 -4.808 1.00 93.12 97 LYS A N 1
ATOM 705 C CA . LYS A 1 97 ? -5.926 5.971 -4.277 1.00 93.12 97 LYS A CA 1
ATOM 706 C C . LYS A 1 97 ? -4.780 6.879 -4.692 1.00 93.12 97 LYS A C 1
ATOM 708 O O . LYS A 1 97 ? -5.005 8.053 -4.967 1.00 93.12 97 LYS A O 1
ATOM 713 N N . PHE A 1 98 ? -3.573 6.326 -4.770 1.00 92.31 98 PHE A N 1
ATOM 714 C CA . PHE A 1 98 ? -2.350 7.095 -4.944 1.00 92.31 98 PHE A CA 1
ATOM 715 C C . PHE A 1 98 ? -1.377 6.408 -5.897 1.00 92.31 98 PHE A C 1
ATOM 717 O O . PHE A 1 98 ? -1.373 5.184 -6.001 1.00 92.31 98 PHE A O 1
ATOM 724 N N . ALA A 1 99 ? -0.549 7.208 -6.568 1.00 90.56 99 ALA A N 1
ATOM 725 C CA . ALA A 1 99 ? 0.453 6.757 -7.525 1.00 90.56 99 ALA A CA 1
ATOM 726 C C . ALA A 1 99 ? 1.732 7.596 -7.417 1.00 90.56 99 ALA A C 1
ATOM 728 O O . ALA A 1 99 ? 1.658 8.790 -7.124 1.00 90.56 99 ALA A O 1
ATOM 729 N N . GLY A 1 100 ? 2.886 6.989 -7.699 1.00 85.44 100 GLY A N 1
ATOM 730 C CA . GLY A 1 100 ? 4.186 7.666 -7.754 1.00 85.44 100 GLY A CA 1
ATOM 731 C C . GLY A 1 100 ? 4.848 7.921 -6.403 1.0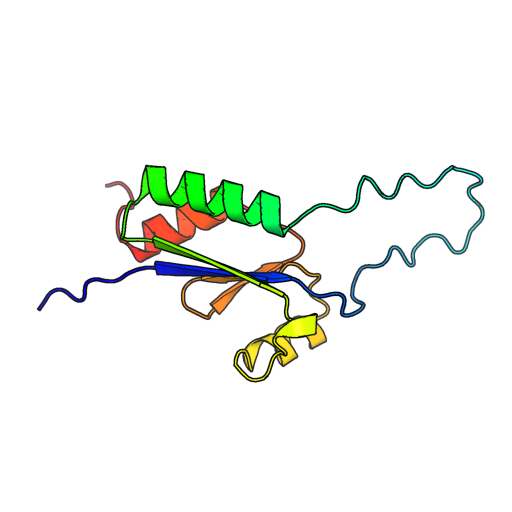0 85.44 100 GLY A C 1
ATOM 732 O O . GLY A 1 100 ? 5.808 8.685 -6.332 1.00 85.44 100 GLY A O 1
ATOM 733 N N . GLY A 1 101 ? 4.344 7.312 -5.330 1.00 87.25 101 GLY A N 1
ATOM 734 C CA . GLY A 1 101 ? 4.913 7.443 -3.994 1.00 87.25 101 GLY A CA 1
ATOM 735 C C . GLY A 1 101 ? 3.953 7.018 -2.888 1.00 87.25 101 GLY A C 1
ATOM 736 O O . GLY A 1 101 ? 2.752 6.851 -3.103 1.00 87.25 101 GLY A O 1
ATOM 737 N N . ILE A 1 102 ? 4.494 6.865 -1.681 1.00 88.38 102 ILE A N 1
ATOM 738 C CA . ILE A 1 102 ? 3.726 6.506 -0.488 1.00 88.38 102 ILE A CA 1
ATOM 739 C C . ILE A 1 102 ? 3.358 7.787 0.268 1.00 88.38 102 ILE A C 1
ATOM 741 O O . ILE A 1 102 ? 4.193 8.403 0.926 1.00 88.38 102 ILE A O 1
ATOM 745 N N . MET A 1 103 ? 2.094 8.204 0.168 1.00 89.00 103 MET A N 1
ATOM 746 C CA . MET A 1 103 ? 1.579 9.407 0.834 1.00 89.00 103 MET A CA 1
ATOM 747 C C . MET A 1 103 ? 0.990 9.073 2.208 1.00 89.00 103 MET A C 1
ATOM 749 O O . MET A 1 103 ? -0.224 9.036 2.380 1.00 89.00 103 MET A O 1
ATOM 753 N N . THR A 1 104 ? 1.850 8.831 3.201 1.00 90.19 104 THR A N 1
ATOM 754 C CA . THR A 1 104 ? 1.441 8.386 4.547 1.00 90.19 104 THR A CA 1
ATOM 755 C C . THR A 1 104 ? 0.349 9.248 5.185 1.00 90.19 104 THR A C 1
ATOM 757 O O . THR A 1 104 ? -0.601 8.710 5.749 1.00 90.19 104 THR A O 1
ATOM 760 N N . ALA A 1 105 ? 0.465 10.577 5.103 1.00 91.12 105 ALA A N 1
ATOM 761 C CA . ALA A 1 105 ? -0.515 11.491 5.694 1.00 91.12 105 ALA A CA 1
ATOM 762 C C . ALA A 1 105 ? -1.909 11.334 5.060 1.00 91.12 105 ALA A C 1
ATOM 764 O O . ALA A 1 105 ? -2.901 11.214 5.772 1.00 91.12 105 ALA A O 1
ATOM 765 N N . GLU A 1 106 ? -1.967 11.251 3.732 1.00 92.25 106 GLU A N 1
ATOM 766 C CA . GLU A 1 106 ? -3.216 11.086 2.983 1.00 92.25 106 GLU A CA 1
ATOM 767 C C . GLU A 1 106 ? -3.820 9.690 3.205 1.00 92.25 106 GLU A C 1
ATOM 769 O O . GLU A 1 106 ? -5.028 9.539 3.372 1.00 92.25 106 GLU A O 1
ATOM 774 N N . VAL A 1 107 ? -2.980 8.649 3.282 1.00 92.25 107 VAL A N 1
ATOM 775 C CA . VAL A 1 107 ? -3.426 7.286 3.616 1.00 92.25 107 VAL A CA 1
ATOM 776 C C . VAL A 1 107 ? -4.077 7.251 5.003 1.00 92.25 107 VAL A C 1
ATOM 778 O O . VAL A 1 107 ? -5.138 6.648 5.153 1.00 92.25 107 VAL A O 1
ATOM 781 N N . LYS A 1 108 ? -3.494 7.930 6.003 1.00 92.00 108 LYS A N 1
ATOM 782 C CA . LYS A 1 108 ? -4.085 8.060 7.348 1.00 92.00 108 LYS A CA 1
ATOM 783 C C . LYS A 1 108 ? -5.466 8.717 7.299 1.00 92.00 108 LYS A C 1
ATOM 785 O O . LYS A 1 108 ? -6.399 8.182 7.892 1.00 92.00 108 LYS A O 1
ATOM 790 N N . GLN A 1 109 ? -5.622 9.800 6.537 1.00 92.06 109 GLN A N 1
ATOM 791 C CA . GLN A 1 109 ? -6.921 10.464 6.369 1.00 92.06 109 GLN A CA 1
ATOM 792 C C . GLN A 1 109 ? -7.973 9.529 5.764 1.00 92.06 109 GLN A C 1
ATOM 794 O O . GLN A 1 109 ? -9.059 9.392 6.321 1.00 92.06 109 GLN A O 1
ATOM 799 N N . ILE A 1 110 ? -7.637 8.810 4.686 1.00 91.81 110 ILE A N 1
ATOM 800 C CA . ILE A 1 110 ? -8.568 7.853 4.068 1.00 91.81 110 ILE A CA 1
ATOM 801 C C . ILE A 1 110 ? -8.957 6.750 5.059 1.00 91.81 110 ILE A C 1
ATOM 803 O O . ILE A 1 110 ? -10.123 6.355 5.116 1.00 91.81 110 ILE A O 1
ATOM 807 N N . ILE A 1 111 ? -8.012 6.243 5.854 1.00 90.94 111 ILE A N 1
ATOM 808 C CA . ILE A 1 111 ? -8.295 5.238 6.888 1.00 90.94 111 ILE A CA 1
ATOM 809 C C . ILE A 1 111 ? -9.251 5.806 7.941 1.00 90.94 111 ILE A C 1
ATOM 811 O O . ILE A 1 111 ? -10.220 5.141 8.300 1.00 90.94 111 ILE A O 1
ATOM 815 N N . GLU A 1 112 ? -9.018 7.027 8.418 1.00 90.56 112 GLU A N 1
ATOM 816 C CA . GLU A 1 112 ? -9.881 7.692 9.400 1.00 90.56 112 GLU A CA 1
ATOM 817 C C . GLU A 1 112 ? -11.303 7.887 8.879 1.00 90.56 112 GLU A C 1
ATOM 819 O O . GLU A 1 112 ? -12.259 7.579 9.593 1.00 90.56 112 GLU A O 1
ATOM 824 N N . GLU A 1 113 ? -11.456 8.316 7.626 1.00 89.00 113 GLU A N 1
ATOM 825 C CA . GLU A 1 113 ? -12.754 8.403 6.951 1.00 89.00 113 GLU A CA 1
ATOM 826 C C . GLU A 1 113 ? -13.415 7.023 6.837 1.00 89.00 113 GLU A C 1
ATOM 828 O O . GLU A 1 113 ? -14.599 6.857 7.135 1.00 89.00 113 GLU A O 1
ATOM 833 N N . THR A 1 114 ? -12.636 6.004 6.469 1.00 87.19 114 THR A N 1
ATOM 834 C CA . THR A 1 114 ? -13.110 4.627 6.261 1.00 87.19 114 THR A CA 1
ATOM 835 C C . THR A 1 114 ? -13.555 3.954 7.560 1.00 87.19 114 THR A C 1
ATOM 837 O O . THR A 1 114 ? -14.497 3.148 7.548 1.00 87.19 114 THR A O 1
ATOM 840 N N . LEU A 1 115 ? -12.884 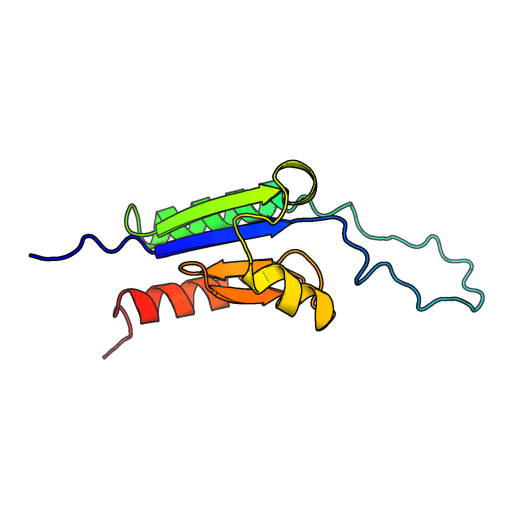4.280 8.668 1.00 85.50 115 LEU A N 1
ATOM 841 C CA . LEU A 1 115 ? -13.191 3.833 10.026 1.00 85.50 115 LEU A CA 1
ATOM 842 C C . LEU A 1 115 ? -14.230 4.724 10.728 1.00 85.50 115 LEU A C 1
ATOM 844 O O . LEU A 1 115 ? -14.701 4.359 11.806 1.00 85.50 115 LEU A O 1
ATOM 848 N N . GLY A 1 116 ? -14.591 5.874 10.148 1.00 80.38 116 GLY A N 1
ATOM 849 C CA . GLY A 1 116 ? -15.510 6.839 10.754 1.00 80.38 116 GLY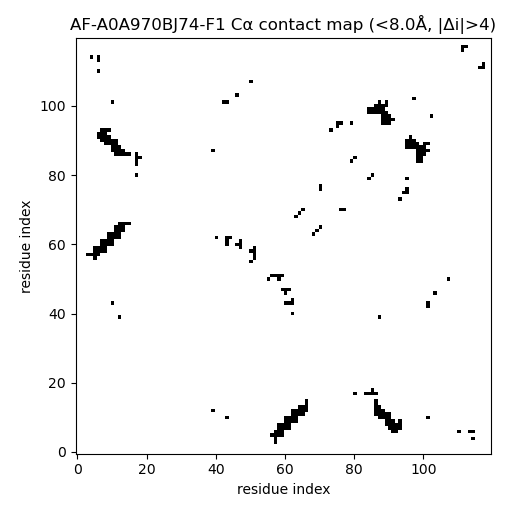 A CA 1
ATOM 850 C C . GLY A 1 116 ? -14.942 7.540 11.994 1.00 80.38 116 GLY A C 1
ATOM 851 O O . GLY A 1 116 ? -15.700 7.929 12.877 1.00 80.38 116 GLY A O 1
ATOM 852 N N . VAL A 1 117 ? -13.615 7.677 12.083 1.00 68.25 117 VAL A N 1
ATOM 853 C CA . VAL A 1 117 ? -12.902 8.338 13.196 1.00 68.25 117 VAL A CA 1
ATOM 854 C C . VAL A 1 117 ? -12.852 9.868 13.010 1.00 68.25 117 VAL A C 1
ATOM 856 O O . VAL A 1 117 ? -12.368 10.587 13.880 1.00 68.25 117 VAL A O 1
ATOM 859 N N . GLY A 1 118 ? -13.418 10.386 11.914 1.00 54.56 118 GLY A N 1
ATOM 860 C CA . GLY A 1 118 ? -13.514 11.815 11.621 1.00 54.56 118 GLY A CA 1
ATOM 861 C C . GLY A 1 118 ? -14.198 12.617 12.733 1.00 54.56 118 GLY A C 1
ATOM 862 O O . GLY A 1 118 ? -15.350 12.372 13.092 1.00 54.56 118 GLY A O 1
ATOM 863 N N . THR A 1 119 ? -13.443 13.581 13.255 1.00 44.91 119 THR A N 1
ATOM 864 C CA . THR A 1 119 ? -13.807 14.617 14.228 1.00 44.91 119 THR A CA 1
ATOM 865 C C . THR A 1 119 ? -15.242 15.129 14.076 1.00 44.91 119 THR A C 1
ATOM 867 O O . THR A 1 119 ? -15.590 15.694 13.037 1.00 44.91 119 THR A O 1
ATOM 870 N N . ASN A 1 120 ? -16.043 14.988 15.138 1.00 40.12 120 ASN A N 1
ATOM 871 C CA . ASN A 1 120 ? -17.045 16.009 15.464 1.00 40.12 120 ASN A CA 1
ATOM 8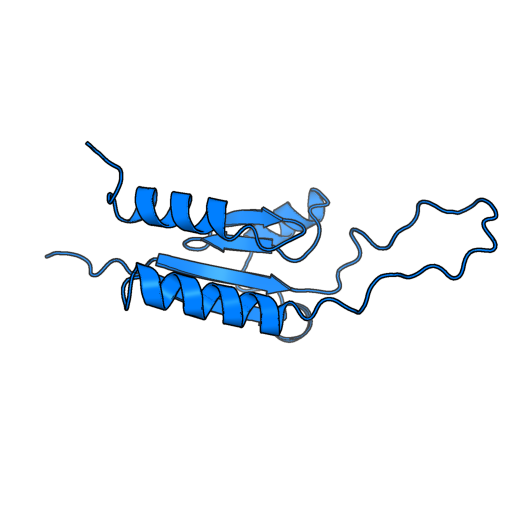72 C C . ASN A 1 120 ? -16.344 17.204 16.112 1.00 40.12 120 ASN A C 1
ATOM 874 O O . ASN A 1 120 ? -15.354 16.958 16.840 1.00 40.12 120 ASN A O 1
#

Sequence (120 aa):
MAENKTVLVEVLQGTAVGGGCSGCSGGCPSESDCGPAQNFEELTAELANELKMAYGDKVEVKYVDVDQAGLDNYPIMNQVLQMGYPFPITMVDGQPKFAGGIMTAEVKQIIEETLGVGTN

Solvent-accessible surface area (backbone atoms only — not comparable to full-atom values): 7389 Å² total; per-residue (Å²): 129,86,76,85,71,54,46,40,36,37,40,38,35,56,80,78,85,42,74,72,86,84,78,72,93,67,88,73,99,54,90,75,74,72,64,76,84,75,58,61,64,60,54,44,51,50,48,37,50,55,44,34,74,74,54,39,88,41,44,47,67,42,76,38,53,37,74,80,71,48,57,85,92,39,69,67,50,62,54,45,50,74,72,53,54,26,55,33,34,32,23,50,71,89,37,83,76,43,57,58,46,87,57,62,70,60,51,50,51,54,48,32,59,74,70,65,67,63,81,130

pLDDT: mean 78.9, std 19.48, range [37.97, 94.94]

Foldseek 3Di:
DPDLAAKEKEWEFEDPPQDDCPPPPDDDPDPPCPDDPPPVVVVQVVLQVVCCVVPNRSYDTYYHHCVVVPCPVQPCVVVVVVVSFADGFMDIPSHTDDGDDDPSVVVVVVSCVVVVVDDD

Mean predicted aligned error: 9.5 Å

Radius of gyration: 16.74 Å; Cα contacts (8 Å, |Δi|>4): 146; chains: 1; bounding box: 50×29×41 Å

Secondary structure (DSSP, 8-state):
-----PEEEEEEE---SS-S-----S---S-----S---HHHHHHHHHHHHHHHHGGGEEEEEEEHHHH-STT-TTHHHHHHTTPPSPEEEETTEEEEESS--HHHHHHHHHHHHT----

Nearest PDB structures (foldseek):
  3ktb-assembly1_A  TM=5.434E-01  e=7.406E-03  Phocaeicola vulgatus ATCC 8482
  1grx-assembly1_A  TM=6.057E-01  e=3.510E-02  Escherichia coli
  3kgk-assembly1_A  TM=5.824E-01  e=6.454E-02  Escherichia coli
  1j0f-assembly1_A  TM=4.839E-01  e=1.453E-01  Mus musculus